Protein AF-A0A7Y2ALB2-F1 (afdb_monomer)

Foldseek 3Di:
DDPVVVVLVVLLVVLLVVLVCVLVVVLVVCCVPPHPVRSVVSNVVCPPPLVVVLSVLSSQLSSCVVVVNNVSSVVSVVVSVVSCVCPDPVNVLVVLVVPDDPPDPPPPDPDDQPDFDQPDADWDQDPVRATASHSNRHHRDRD

Solvent-accessible surface area (backbone atoms only — not comparable to full-atom values): 8213 Å² total; per-residue (Å²): 138,56,75,67,56,58,53,51,51,53,42,50,51,52,14,53,50,52,33,50,52,49,53,51,50,50,35,51,52,36,35,75,74,71,33,68,70,55,19,53,50,49,50,53,49,48,70,34,71,70,30,45,51,48,40,48,31,46,18,49,15,45,32,31,40,75,70,68,40,51,69,62,11,49,52,29,45,52,51,33,52,50,50,60,58,59,72,28,70,70,47,50,43,51,51,49,63,72,67,55,64,87,68,76,76,74,75,85,67,91,66,80,79,89,74,85,85,77,85,78,56,64,78,41,68,48,100,84,70,48,66,19,43,34,91,87,70,41,68,69,75,86,129

Structure (mmCIF, N/CA/C/O backbone):
data_AF-A0A7Y2ALB2-F1
#
_entry.id   AF-A0A7Y2ALB2-F1
#
loop_
_atom_site.group_PDB
_atom_site.id
_atom_site.type_symbol
_atom_site.label_atom_id
_atom_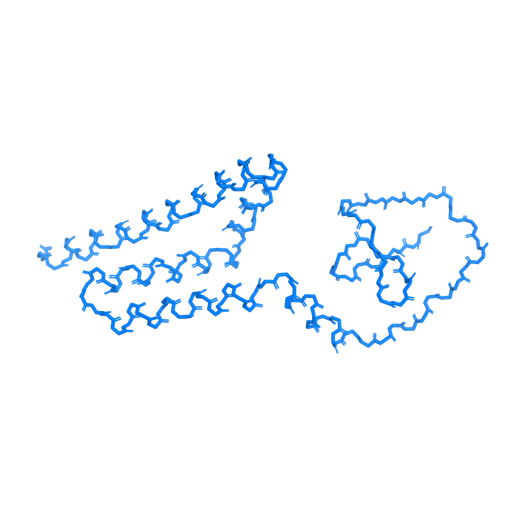site.label_alt_id
_atom_site.label_comp_id
_atom_site.label_asym_id
_atom_site.label_entity_id
_atom_site.label_seq_id
_atom_site.pdbx_PDB_ins_code
_atom_site.Cartn_x
_atom_site.Cartn_y
_atom_site.Cartn_z
_atom_site.occupancy
_atom_site.B_iso_or_equiv
_atom_site.auth_seq_id
_atom_site.auth_comp_id
_atom_site.auth_asym_id
_atom_site.auth_atom_id
_atom_site.pdbx_PDB_model_num
ATOM 1 N N . MET A 1 1 ? -33.259 3.471 14.768 1.00 58.12 1 MET A N 1
ATOM 2 C CA . MET A 1 1 ? -31.842 3.619 14.388 1.00 58.12 1 MET A CA 1
ATOM 3 C C . MET A 1 1 ? -31.102 4.002 15.654 1.00 58.12 1 MET A C 1
ATOM 5 O O . MET A 1 1 ? -31.340 5.084 16.176 1.00 58.12 1 MET A O 1
ATOM 9 N N . THR A 1 2 ? -30.392 3.053 16.254 1.00 72.44 2 THR A N 1
ATOM 10 C CA . THR A 1 2 ? -29.821 3.189 17.604 1.00 72.44 2 THR A CA 1
ATOM 11 C C . THR A 1 2 ? -28.503 3.962 17.554 1.00 72.44 2 THR A C 1
ATOM 13 O O . THR A 1 2 ? -27.769 3.863 16.572 1.00 72.44 2 THR A O 1
ATOM 16 N N . ASP A 1 3 ? -28.154 4.703 18.609 1.00 76.69 3 A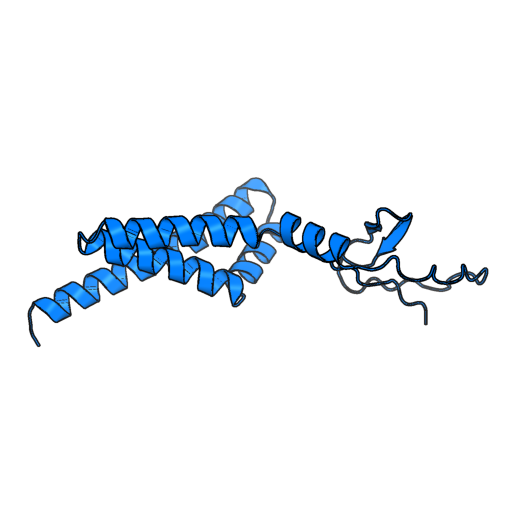SP A N 1
ATOM 17 C CA . ASP A 1 3 ? -26.913 5.505 18.675 1.00 76.69 3 ASP A CA 1
ATOM 18 C C . ASP A 1 3 ? -25.633 4.693 18.381 1.00 76.69 3 ASP A C 1
ATOM 20 O O . ASP A 1 3 ? -24.636 5.215 17.869 1.00 76.69 3 ASP A O 1
ATOM 24 N N . SER A 1 4 ? -25.682 3.379 18.621 1.00 77.06 4 SER A N 1
ATOM 25 C CA . SER A 1 4 ? -24.633 2.419 18.269 1.00 77.06 4 SER A CA 1
ATOM 26 C C . SER A 1 4 ? -24.364 2.325 16.761 1.00 77.06 4 SER A C 1
ATOM 28 O O . SER A 1 4 ? -23.205 2.227 16.351 1.00 77.06 4 SER A O 1
ATOM 30 N N . GLU A 1 5 ? -25.395 2.405 15.917 1.00 80.00 5 GLU A N 1
ATOM 31 C CA . GLU A 1 5 ? -25.266 2.309 14.458 1.00 80.00 5 GLU A CA 1
ATOM 32 C C . GLU A 1 5 ? -24.635 3.573 13.873 1.00 80.00 5 GLU A C 1
ATOM 34 O O . GLU A 1 5 ? -23.789 3.501 12.978 1.00 80.00 5 GLU A O 1
ATOM 39 N N . VAL A 1 6 ? -25.001 4.741 14.410 1.00 80.62 6 VAL A N 1
ATOM 40 C CA . VAL A 1 6 ? -24.453 6.036 13.983 1.00 80.62 6 VAL A CA 1
ATOM 41 C C . VAL A 1 6 ? -22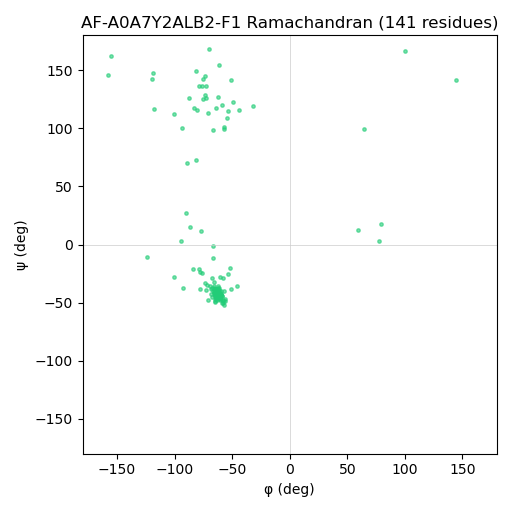.963 6.114 14.312 1.00 80.62 6 VAL A C 1
ATOM 43 O O . VAL A 1 6 ? -22.155 6.496 13.461 1.00 80.62 6 VAL A O 1
ATOM 46 N N . SER A 1 7 ? -22.579 5.683 15.515 1.00 80.38 7 SER A N 1
ATOM 47 C CA . SER A 1 7 ? -21.178 5.591 15.929 1.00 80.38 7 SER A CA 1
ATOM 48 C C . SER A 1 7 ? -20.396 4.592 15.065 1.00 80.38 7 SER A C 1
ATOM 50 O O . SER A 1 7 ? -19.316 4.906 14.562 1.00 80.38 7 SER A O 1
ATOM 52 N N . ALA A 1 8 ? -20.956 3.409 14.794 1.00 81.62 8 ALA A N 1
ATOM 53 C CA . ALA A 1 8 ? -20.316 2.400 13.949 1.00 81.62 8 ALA A CA 1
ATOM 54 C C . ALA A 1 8 ? -20.067 2.888 12.510 1.00 81.62 8 ALA A C 1
ATOM 56 O O . ALA A 1 8 ? -18.987 2.631 11.967 1.00 81.62 8 ALA A O 1
ATOM 57 N N . ARG A 1 9 ? -21.024 3.621 11.919 1.00 86.06 9 ARG A N 1
ATOM 58 C CA . ARG A 1 9 ? -20.895 4.228 10.582 1.00 86.06 9 ARG A CA 1
ATOM 59 C C . ARG A 1 9 ? -19.793 5.282 10.531 1.00 86.06 9 ARG A C 1
ATOM 61 O O . ARG A 1 9 ? -19.003 5.273 9.592 1.00 86.06 9 ARG A O 1
ATOM 68 N N . ARG A 1 10 ? -19.696 6.143 11.550 1.00 87.50 10 ARG A N 1
ATOM 69 C CA . ARG A 1 10 ? -18.630 7.158 11.640 1.00 87.50 10 ARG A CA 1
ATOM 70 C C . ARG A 1 10 ? -17.246 6.515 11.688 1.00 87.50 10 ARG A C 1
ATOM 72 O O . ARG A 1 10 ? -16.370 6.917 10.934 1.00 87.50 10 ARG A O 1
ATOM 79 N N . HIS A 1 11 ? -17.067 5.475 12.503 1.00 87.81 11 HIS A N 1
ATOM 80 C CA . HIS A 1 11 ? -15.794 4.753 12.573 1.00 87.81 11 HIS A CA 1
ATOM 81 C C . HIS A 1 11 ? -15.412 4.084 11.246 1.00 87.81 11 HIS A C 1
ATOM 83 O O . HIS A 1 11 ? -14.247 4.133 10.870 1.00 87.81 11 HIS A O 1
ATOM 89 N N . CYS A 1 12 ? -16.387 3.510 10.531 1.00 87.94 12 CYS A N 1
ATOM 90 C CA . CYS A 1 12 ? -16.171 2.931 9.201 1.00 87.94 12 CYS A CA 1
ATOM 91 C C . CYS A 1 12 ? -15.768 4.002 8.173 1.00 87.94 12 CYS A C 1
ATOM 93 O O . CYS A 1 12 ? -14.830 3.821 7.401 1.00 87.94 12 CYS A O 1
ATOM 95 N N . LEU A 1 13 ? -16.432 5.161 8.199 1.00 91.25 13 LEU A N 1
ATOM 96 C CA . LEU A 1 13 ? -16.086 6.273 7.319 1.00 91.25 13 LEU A CA 1
ATOM 97 C C . LEU A 1 13 ? -14.662 6.779 7.596 1.00 91.25 13 LEU A C 1
ATOM 99 O O . LEU A 1 13 ? -13.887 6.964 6.661 1.00 91.25 13 LEU A O 1
ATOM 103 N N . TYR A 1 14 ? -14.291 6.950 8.868 1.00 91.19 14 TYR A N 1
ATOM 104 C CA . TYR A 1 14 ? -12.945 7.390 9.237 1.00 91.19 14 TYR A CA 1
ATOM 105 C C . TYR A 1 14 ? -11.861 6.393 8.830 1.00 91.19 14 TYR A C 1
ATOM 107 O O . TYR A 1 14 ? -10.805 6.819 8.367 1.00 91.19 14 TYR A O 1
ATOM 115 N N . SER A 1 15 ? -12.106 5.085 8.946 1.00 89.88 15 SER A N 1
ATOM 116 C CA . SER A 1 15 ? -11.132 4.087 8.499 1.00 89.88 15 SER A CA 1
ATOM 117 C C . SER A 1 15 ? -10.949 4.075 6.982 1.00 89.88 15 SER A C 1
ATOM 119 O O . SER A 1 15 ? -9.824 3.914 6.508 1.00 89.88 15 SER A O 1
ATOM 121 N N . VAL A 1 16 ? -12.022 4.268 6.207 1.00 92.50 16 VAL A N 1
ATOM 122 C CA . VAL A 1 16 ? -11.939 4.348 4.737 1.00 92.50 16 VAL A CA 1
ATOM 123 C C . VAL A 1 16 ? -11.214 5.623 4.299 1.00 92.50 16 VAL A C 1
ATOM 125 O O . VAL A 1 16 ? -10.336 5.576 3.435 1.00 92.50 16 VAL A O 1
ATOM 128 N N . LEU A 1 17 ? -11.515 6.757 4.937 1.00 94.06 17 LEU A N 1
ATOM 129 C CA . LEU A 1 17 ? -10.802 8.010 4.685 1.00 94.06 17 LEU A CA 1
ATOM 130 C C . LEU A 1 17 ? -9.314 7.890 5.028 1.00 94.06 17 LEU A C 1
ATOM 132 O O . LEU A 1 17 ? -8.479 8.331 4.244 1.00 94.06 17 LEU A O 1
ATOM 136 N N . ALA A 1 18 ? -8.970 7.242 6.144 1.00 92.56 18 ALA A N 1
ATOM 137 C CA . ALA A 1 18 ? -7.579 7.008 6.523 1.00 92.56 18 ALA A CA 1
ATOM 138 C C . ALA A 1 18 ? -6.821 6.183 5.467 1.00 92.56 18 ALA A C 1
ATOM 140 O O . ALA A 1 18 ? -5.701 6.543 5.112 1.00 92.56 18 ALA A O 1
ATOM 141 N N . SER A 1 19 ? -7.432 5.126 4.914 1.00 91.94 19 SER A N 1
ATOM 142 C CA . SER A 1 19 ? -6.824 4.367 3.809 1.00 91.94 19 SER A CA 1
ATOM 143 C C . SER A 1 19 ? -6.689 5.190 2.523 1.00 91.94 19 SER A C 1
ATOM 145 O O . SER A 1 19 ? -5.676 5.079 1.839 1.00 91.94 19 SER A O 1
ATOM 147 N N . GLY A 1 20 ? -7.664 6.050 2.207 1.00 91.12 20 GLY A N 1
ATOM 148 C CA . GLY A 1 20 ? -7.582 6.944 1.048 1.00 91.12 20 GLY A CA 1
ATOM 149 C C . GLY A 1 20 ? -6.449 7.964 1.181 1.00 91.12 20 GLY A C 1
ATOM 150 O O . GLY A 1 20 ? -5.672 8.153 0.248 1.00 91.12 20 GLY A O 1
ATOM 151 N N . ILE A 1 21 ? -6.302 8.565 2.366 1.00 94.75 21 ILE A N 1
ATOM 152 C CA . ILE A 1 21 ? -5.198 9.483 2.680 1.00 94.75 21 ILE A CA 1
ATOM 153 C C . ILE A 1 21 ? -3.856 8.761 2.563 1.00 94.75 21 ILE A C 1
ATOM 155 O O . ILE A 1 21 ? -2.933 9.302 1.960 1.00 94.75 21 ILE A O 1
ATOM 159 N N . LEU A 1 22 ? -3.755 7.534 3.084 1.00 93.06 22 LEU A N 1
ATOM 160 C CA . LEU A 1 22 ? -2.546 6.725 2.961 1.00 93.06 22 LEU A CA 1
ATOM 161 C C . LEU A 1 22 ? -2.180 6.495 1.486 1.00 93.06 22 LEU A C 1
ATOM 163 O O . LEU A 1 22 ? -1.051 6.778 1.094 1.00 93.06 22 LEU A O 1
ATOM 167 N N . ALA A 1 23 ? -3.131 6.060 0.657 1.00 91.25 23 ALA A N 1
ATOM 168 C CA . ALA A 1 23 ? -2.899 5.830 -0.769 1.00 91.25 23 ALA A CA 1
ATOM 169 C C . ALA A 1 23 ? -2.412 7.100 -1.491 1.00 91.25 23 ALA A C 1
ATOM 171 O O . ALA A 1 23 ? -1.394 7.071 -2.180 1.00 91.25 23 ALA A O 1
ATOM 172 N N . VAL A 1 24 ? -3.088 8.234 -1.277 1.00 93.31 24 VAL A N 1
ATOM 173 C CA . VAL A 1 24 ? -2.696 9.525 -1.867 1.00 93.31 24 VAL A CA 1
ATOM 174 C C . VAL A 1 24 ? -1.318 9.966 -1.372 1.00 93.31 24 VAL A C 1
ATOM 176 O O . VAL A 1 24 ? -0.505 10.429 -2.168 1.00 93.31 24 VAL A O 1
ATOM 179 N N . SER A 1 25 ? -1.021 9.784 -0.082 1.00 93.19 25 SER A N 1
ATOM 180 C CA . SER A 1 25 ? 0.278 10.151 0.488 1.00 93.19 25 SER A CA 1
ATOM 181 C C . SER A 1 25 ? 1.432 9.362 -0.133 1.00 93.19 25 SER A C 1
ATOM 183 O O . SER A 1 25 ? 2.474 9.950 -0.407 1.00 93.19 25 SER A O 1
ATOM 185 N N . ILE A 1 26 ? 1.225 8.074 -0.432 1.00 90.75 26 ILE A N 1
ATOM 186 C CA . ILE A 1 26 ? 2.216 7.235 -1.117 1.00 90.75 26 ILE A CA 1
ATOM 187 C C . ILE A 1 26 ? 2.453 7.765 -2.530 1.00 90.75 26 ILE A C 1
ATOM 189 O O . ILE A 1 26 ? 3.596 8.004 -2.898 1.00 90.75 26 ILE A O 1
ATOM 193 N N . VAL A 1 27 ? 1.389 8.027 -3.294 1.00 90.88 27 VAL A N 1
ATOM 194 C CA . VAL A 1 27 ? 1.504 8.539 -4.670 1.00 90.88 27 VAL A CA 1
ATOM 195 C C . VAL A 1 27 ? 2.229 9.885 -4.712 1.00 90.88 27 VAL A C 1
ATOM 197 O O . VAL A 1 27 ? 3.114 10.078 -5.543 1.00 90.88 27 VAL A O 1
ATOM 200 N N . ILE A 1 28 ? 1.889 10.804 -3.804 1.00 91.81 28 ILE A N 1
ATOM 201 C CA . ILE A 1 28 ? 2.553 12.110 -3.705 1.00 91.81 28 ILE A CA 1
ATOM 202 C C . ILE A 1 28 ? 4.024 11.935 -3.317 1.00 91.81 28 ILE A C 1
ATOM 204 O O . ILE A 1 28 ? 4.886 12.561 -3.928 1.00 91.81 28 ILE A O 1
ATOM 208 N N . ALA A 1 29 ? 4.332 11.079 -2.339 1.00 91.00 29 ALA A N 1
ATOM 209 C CA . ALA A 1 29 ? 5.712 10.816 -1.938 1.00 91.00 29 ALA A CA 1
ATOM 210 C C . ALA A 1 29 ? 6.538 10.244 -3.102 1.00 91.00 29 ALA A C 1
ATOM 212 O O . ALA A 1 29 ? 7.633 10.734 -3.369 1.00 91.00 29 ALA A O 1
ATOM 213 N N . THR A 1 30 ? 5.989 9.279 -3.847 1.00 89.12 30 THR A N 1
ATOM 214 C CA . THR A 1 30 ? 6.640 8.715 -5.038 1.00 89.12 30 THR A CA 1
ATOM 215 C C . THR A 1 30 ? 6.844 9.770 -6.123 1.00 89.12 30 THR A C 1
ATOM 217 O O . THR A 1 30 ? 7.911 9.823 -6.728 1.00 89.12 30 THR A O 1
ATOM 220 N N . PHE A 1 31 ? 5.859 10.646 -6.339 1.00 88.75 31 PHE A N 1
ATOM 221 C CA . PHE A 1 31 ? 5.971 11.737 -7.307 1.00 88.75 31 PHE A CA 1
ATOM 222 C C . PHE A 1 31 ? 7.101 12.714 -6.959 1.00 88.75 31 PHE A C 1
ATOM 224 O O . PHE A 1 31 ? 7.808 13.166 -7.854 1.00 88.75 31 PHE A O 1
ATOM 231 N N . ILE A 1 32 ? 7.288 13.021 -5.672 1.00 91.50 32 ILE A N 1
ATOM 232 C CA . ILE A 1 32 ? 8.337 13.942 -5.212 1.00 91.50 32 ILE A CA 1
ATOM 233 C C . ILE A 1 32 ? 9.732 13.299 -5.297 1.00 91.50 32 ILE A C 1
ATOM 235 O O . ILE A 1 32 ? 10.707 14.017 -5.508 1.00 91.50 32 ILE A O 1
ATOM 239 N N . TRP A 1 33 ? 9.852 11.982 -5.097 1.00 91.12 33 TRP A N 1
ATOM 240 C CA . TRP A 1 33 ? 11.156 11.310 -4.989 1.00 91.12 33 TRP A CA 1
ATOM 241 C C . TRP A 1 33 ? 11.706 10.739 -6.296 1.00 91.12 33 TRP A C 1
ATOM 243 O O . TRP A 1 33 ? 12.919 10.782 -6.482 1.00 91.12 33 TRP A O 1
ATOM 253 N N . GLU A 1 34 ? 10.864 10.181 -7.170 1.00 82.25 34 GLU A N 1
ATOM 254 C CA . GLU A 1 34 ? 11.341 9.388 -8.316 1.00 82.25 34 GLU A CA 1
ATOM 255 C C . GLU A 1 34 ? 10.869 9.866 -9.696 1.00 82.25 34 GLU A C 1
ATOM 257 O O . GLU A 1 34 ? 11.410 9.375 -10.676 1.00 82.25 34 GLU A O 1
ATOM 262 N N . ASP A 1 35 ? 9.910 10.800 -9.786 1.00 80.50 35 ASP A N 1
ATOM 263 C CA . ASP A 1 35 ? 9.233 11.310 -11.002 1.00 80.50 35 ASP A CA 1
ATOM 264 C C . ASP A 1 35 ? 7.835 10.719 -11.306 1.00 80.50 35 ASP A C 1
ATOM 266 O O . ASP A 1 35 ? 7.376 9.704 -10.770 1.00 80.50 35 ASP A O 1
ATOM 270 N N . ALA A 1 36 ? 7.131 11.382 -12.234 1.00 80.00 36 ALA A N 1
ATOM 271 C CA . ALA A 1 36 ? 5.756 11.083 -12.652 1.00 80.00 36 ALA A CA 1
ATOM 272 C C . ALA A 1 36 ? 5.547 9.652 -13.185 1.00 80.00 36 ALA A C 1
ATOM 274 O O . ALA A 1 36 ? 4.454 9.087 -13.057 1.00 80.00 36 ALA A O 1
ATOM 275 N N . PHE A 1 37 ? 6.586 9.052 -13.771 1.00 75.62 37 PHE A N 1
ATOM 276 C CA . PHE A 1 37 ? 6.532 7.681 -14.276 1.00 75.62 37 PHE A CA 1
ATOM 277 C C . PHE A 1 37 ? 6.321 6.669 -13.140 1.00 75.62 37 PHE A C 1
ATOM 279 O O . PHE A 1 37 ? 5.430 5.819 -13.216 1.00 75.62 37 PHE A O 1
ATOM 286 N N . TRP A 1 38 ? 7.078 6.800 -12.050 1.00 74.75 38 TRP A N 1
ATOM 287 C CA . TRP A 1 38 ? 6.971 5.918 -10.888 1.00 74.75 38 TRP A CA 1
ATOM 288 C C . TRP A 1 38 ? 5.690 6.161 -10.095 1.00 74.75 38 TRP A C 1
ATOM 290 O O . TRP A 1 38 ? 5.055 5.204 -9.649 1.00 74.75 38 TRP A O 1
ATOM 300 N N . ALA A 1 39 ? 5.230 7.412 -10.015 1.00 77.88 39 ALA A N 1
ATOM 301 C CA . ALA A 1 39 ? 3.930 7.732 -9.426 1.00 77.88 39 ALA A CA 1
ATOM 302 C C . ALA A 1 39 ? 2.772 7.037 -10.171 1.00 77.88 39 ALA A C 1
ATOM 304 O O . ALA A 1 39 ? 1.865 6.488 -9.545 1.00 77.88 39 ALA A O 1
ATOM 305 N N . SER A 1 40 ? 2.832 6.984 -11.505 1.00 78.19 40 SER A N 1
ATOM 306 C CA . SER A 1 40 ? 1.829 6.294 -12.332 1.00 78.19 40 SER A CA 1
ATOM 307 C C . SER A 1 40 ? 1.825 4.779 -12.094 1.00 78.19 40 SER A C 1
ATOM 309 O O . SER A 1 40 ? 0.760 4.156 -12.007 1.00 78.19 40 SER A O 1
ATOM 311 N N . LYS A 1 41 ? 3.010 4.180 -11.908 1.00 78.62 41 LYS A N 1
ATOM 312 C CA . LYS A 1 41 ? 3.134 2.774 -11.495 1.00 78.62 41 LYS A CA 1
ATOM 313 C C . LYS A 1 41 ? 2.545 2.535 -10.106 1.00 78.62 41 LYS A C 1
ATOM 315 O O . LYS A 1 41 ? 1.773 1.595 -9.940 1.00 78.62 41 LYS A O 1
ATOM 320 N N . ALA A 1 42 ? 2.835 3.406 -9.140 1.00 82.81 42 ALA A N 1
ATOM 321 C CA . ALA A 1 42 ? 2.297 3.302 -7.784 1.00 82.81 42 ALA A CA 1
ATOM 322 C C . ALA A 1 42 ? 0.760 3.359 -7.769 1.00 82.81 42 ALA A C 1
ATOM 324 O O . ALA A 1 42 ? 0.125 2.538 -7.110 1.00 82.81 42 ALA A O 1
ATOM 325 N N . ILE A 1 43 ? 0.152 4.261 -8.551 1.00 85.75 43 ILE A N 1
ATOM 326 C CA . ILE A 1 43 ? -1.311 4.318 -8.724 1.00 85.75 43 ILE A CA 1
ATOM 327 C C . ILE A 1 43 ? -1.838 2.987 -9.265 1.00 85.75 43 ILE A C 1
ATOM 329 O O . ILE A 1 43 ? -2.791 2.431 -8.722 1.00 85.75 43 ILE A O 1
ATOM 333 N N . THR A 1 44 ? -1.202 2.458 -10.312 1.00 85.06 44 THR A N 1
ATOM 334 C CA . THR A 1 44 ? -1.628 1.208 -10.956 1.00 85.06 44 THR A CA 1
ATOM 335 C C . THR A 1 44 ? -1.589 0.037 -9.971 1.00 85.06 44 THR A C 1
ATOM 337 O O . THR A 1 44 ? -2.569 -0.696 -9.845 1.00 85.06 44 THR A O 1
ATOM 340 N N . VAL A 1 45 ? -0.504 -0.093 -9.204 1.00 83.88 45 VAL A N 1
ATOM 341 C CA . VAL A 1 45 ? -0.344 -1.141 -8.183 1.00 83.88 45 VAL A CA 1
ATOM 342 C C . VAL A 1 45 ? -1.360 -0.991 -7.044 1.00 83.88 45 VAL A C 1
ATOM 344 O O . VAL A 1 45 ? -1.905 -1.989 -6.576 1.00 83.88 45 VAL A O 1
ATOM 347 N N . LEU A 1 46 ? -1.667 0.238 -6.614 1.00 85.12 46 LEU A N 1
ATOM 348 C CA . LEU A 1 46 ? -2.656 0.486 -5.556 1.00 85.12 46 LEU A CA 1
ATOM 349 C C . LEU A 1 46 ? -4.090 0.130 -5.979 1.00 85.12 46 LEU A C 1
ATOM 351 O O . LEU A 1 46 ? -4.899 -0.236 -5.126 1.00 85.12 46 LEU A O 1
ATOM 355 N N . VAL A 1 47 ? -4.399 0.219 -7.275 1.00 87.56 47 VAL A N 1
ATOM 356 C CA . VAL A 1 47 ? -5.715 -0.137 -7.837 1.00 87.56 47 VAL A CA 1
ATOM 357 C C . VAL A 1 47 ? -5.830 -1.638 -8.128 1.00 87.56 47 VAL A C 1
ATOM 359 O O . VAL A 1 47 ? -6.941 -2.168 -8.185 1.00 87.56 47 VAL A O 1
ATOM 362 N N . MET A 1 48 ? -4.710 -2.355 -8.269 1.00 87.44 48 MET A N 1
ATOM 363 C CA . MET A 1 48 ? -4.730 -3.811 -8.414 1.00 87.44 48 MET A CA 1
ATOM 364 C C . MET A 1 48 ? -5.353 -4.497 -7.183 1.00 87.44 48 MET A C 1
ATOM 366 O O . MET A 1 48 ? -5.271 -3.967 -6.070 1.00 87.44 48 MET A O 1
ATOM 370 N N . PRO A 1 49 ? -5.924 -5.711 -7.337 1.00 83.88 49 PRO A N 1
ATOM 371 C CA . PRO A 1 49 ? -6.553 -6.442 -6.235 1.00 83.88 49 PRO A CA 1
ATOM 372 C C . PRO A 1 49 ? -5.662 -6.557 -4.992 1.00 83.88 49 PRO A C 1
ATOM 374 O O . PRO A 1 49 ? -6.137 -6.399 -3.870 1.00 83.88 49 PRO A O 1
ATOM 377 N N . THR A 1 50 ? -4.357 -6.752 -5.186 1.00 86.06 50 THR A N 1
ATOM 378 C CA . THR A 1 50 ? -3.361 -6.820 -4.109 1.00 86.06 50 THR A CA 1
ATOM 379 C C . THR A 1 50 ? -3.253 -5.505 -3.329 1.00 86.06 50 THR A C 1
ATOM 381 O O . THR A 1 50 ? -3.255 -5.520 -2.097 1.00 86.06 50 THR A O 1
ATOM 384 N N . GLY A 1 51 ? -3.222 -4.361 -4.023 1.00 85.31 51 GLY A N 1
ATOM 385 C CA . GLY A 1 51 ? -3.216 -3.033 -3.405 1.00 85.31 51 GLY A CA 1
ATOM 386 C C . GLY A 1 51 ? -4.509 -2.739 -2.641 1.00 85.31 51 GLY A C 1
ATOM 387 O O . GLY A 1 51 ? -4.466 -2.237 -1.516 1.00 85.31 51 GLY A O 1
ATOM 388 N N . LEU A 1 52 ? -5.656 -3.150 -3.189 1.00 89.81 52 LEU A N 1
ATOM 389 C CA . LEU A 1 52 ? -6.956 -3.023 -2.524 1.00 89.81 52 LEU A CA 1
ATOM 390 C C . LEU A 1 52 ? -7.036 -3.857 -1.240 1.00 89.81 52 LEU A C 1
ATOM 392 O O . LEU A 1 52 ? -7.512 -3.357 -0.219 1.00 89.81 52 LEU A O 1
ATOM 396 N N . VAL A 1 53 ? -6.537 -5.098 -1.256 1.00 91.69 53 VAL A N 1
ATOM 397 C CA . VAL A 1 53 ? -6.459 -5.950 -0.056 1.00 91.69 53 VAL A CA 1
ATOM 398 C C . VA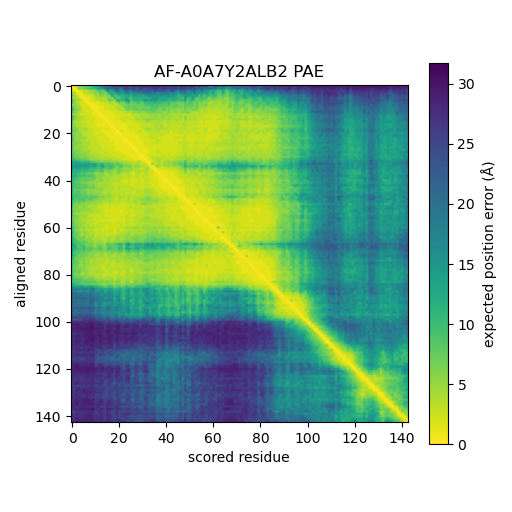L A 1 53 ? -5.560 -5.311 1.002 1.00 91.69 53 VAL A C 1
ATOM 400 O O . VAL A 1 53 ? -5.921 -5.276 2.180 1.00 91.69 53 VAL A O 1
ATOM 403 N N . TRP A 1 54 ? -4.424 -4.745 0.596 1.00 92.62 54 TRP A N 1
ATOM 404 C CA . TRP A 1 54 ? -3.512 -4.063 1.511 1.00 92.62 54 TRP A CA 1
ATOM 405 C C . TRP A 1 54 ? -4.154 -2.821 2.155 1.00 92.62 54 TRP A C 1
ATOM 407 O O . TRP A 1 54 ? -4.114 -2.664 3.377 1.00 92.62 54 TRP A O 1
ATOM 417 N N . LEU A 1 55 ? -4.841 -1.979 1.378 1.00 90.62 55 LEU A N 1
ATOM 418 C CA . LEU A 1 55 ? -5.583 -0.825 1.907 1.00 90.62 55 LEU A CA 1
ATOM 419 C C . LEU A 1 55 ? -6.767 -1.242 2.791 1.00 90.62 55 LEU A C 1
ATOM 421 O O . LEU A 1 55 ? -7.049 -0.587 3.798 1.00 90.62 55 LEU A O 1
ATOM 425 N N . PHE A 1 56 ? -7.437 -2.346 2.461 1.00 92.31 56 PHE A N 1
ATOM 426 C CA . PHE A 1 56 ? -8.523 -2.899 3.265 1.00 92.31 56 PHE A CA 1
ATOM 427 C C . PHE A 1 56 ? -8.036 -3.387 4.636 1.00 92.31 56 PHE A C 1
ATOM 429 O O . PHE A 1 56 ? -8.665 -3.081 5.652 1.00 92.31 56 PHE A O 1
ATOM 436 N N . LEU A 1 57 ? -6.898 -4.088 4.689 1.00 91.31 57 LEU A N 1
ATOM 437 C CA . LEU A 1 57 ? -6.271 -4.521 5.944 1.00 91.31 57 LEU A CA 1
ATOM 438 C C . LEU A 1 57 ? -5.914 -3.322 6.833 1.00 91.31 57 LEU A C 1
ATOM 440 O O . LEU A 1 57 ? -6.220 -3.330 8.029 1.00 91.31 57 LEU A O 1
ATOM 444 N N . PHE A 1 58 ? -5.349 -2.265 6.241 1.00 92.94 58 PHE A N 1
ATOM 445 C CA . PHE A 1 58 ? -5.081 -1.011 6.947 1.00 92.94 58 PHE A CA 1
ATOM 446 C C . PHE A 1 58 ? -6.369 -0.376 7.488 1.00 92.94 58 PHE A C 1
ATOM 448 O O . PHE A 1 58 ? -6.445 -0.014 8.665 1.00 92.94 58 PHE A O 1
ATOM 455 N N . SER A 1 59 ? -7.411 -0.296 6.654 1.00 92.31 59 SER A N 1
ATOM 456 C CA . SER A 1 59 ? -8.717 0.242 7.043 1.00 92.31 59 SER A CA 1
ATOM 457 C C . SER A 1 59 ? -9.319 -0.542 8.217 1.00 92.31 59 SER A C 1
ATOM 459 O O . SER A 1 59 ? -9.752 0.048 9.209 1.00 92.31 59 SER A O 1
ATOM 461 N N . CYS A 1 60 ? -9.257 -1.876 8.186 1.00 90.38 60 CYS A N 1
ATOM 462 C CA . CYS A 1 60 ? -9.697 -2.721 9.297 1.00 90.38 60 CYS A CA 1
ATOM 463 C C . CYS A 1 60 ? -8.907 -2.437 10.584 1.00 90.38 60 CYS A C 1
ATOM 465 O O . CYS A 1 60 ? -9.514 -2.242 11.641 1.00 90.38 60 CYS A O 1
ATOM 467 N N . GLY A 1 61 ? -7.575 -2.342 10.506 1.00 89.88 61 GLY A N 1
ATOM 468 C CA . GLY A 1 61 ? -6.717 -2.032 11.657 1.00 89.88 61 GLY A CA 1
ATOM 469 C C . GLY A 1 61 ? -7.057 -0.692 12.314 1.00 89.88 61 GLY A C 1
ATOM 470 O O . GLY A 1 61 ? -7.211 -0.616 13.541 1.00 89.88 61 GLY A O 1
ATOM 471 N N . VAL A 1 62 ? -7.278 0.349 11.504 1.00 90.44 62 VAL A N 1
ATOM 472 C CA . VAL A 1 62 ? -7.733 1.667 11.977 1.00 90.44 62 VAL A CA 1
ATOM 473 C C . VAL A 1 62 ? -9.131 1.575 12.596 1.00 90.44 62 VAL A C 1
ATOM 475 O O . VAL A 1 62 ? -9.344 2.057 13.710 1.00 90.44 62 VAL A O 1
ATOM 478 N N . GLY A 1 63 ? -10.078 0.910 11.931 1.00 88.62 63 GLY A N 1
ATOM 479 C CA . GLY A 1 63 ? -11.457 0.770 12.403 1.00 88.62 63 GLY A CA 1
ATOM 480 C C . GLY A 1 63 ? -11.572 0.055 13.755 1.00 88.62 63 GLY A C 1
ATOM 481 O O . GLY A 1 63 ? -12.281 0.528 14.650 1.00 88.62 63 GLY A O 1
ATOM 482 N N . PHE A 1 64 ? -10.842 -1.048 13.952 1.00 88.94 64 PHE A N 1
ATOM 483 C CA . PHE A 1 64 ? -10.809 -1.765 15.234 1.00 88.94 64 PHE A CA 1
ATOM 484 C C . PHE A 1 64 ? -10.094 -0.974 16.335 1.00 88.94 64 PHE A C 1
ATOM 486 O O . PHE A 1 64 ? -10.545 -0.982 17.486 1.00 88.94 64 PHE A O 1
ATOM 493 N N . SER A 1 65 ? -9.046 -0.225 15.983 1.00 87.38 65 SER 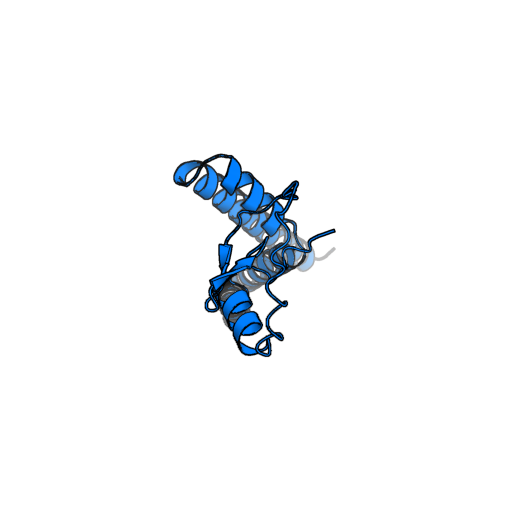A N 1
ATOM 494 C CA . SER A 1 65 ? -8.339 0.656 16.921 1.00 87.38 65 SER A CA 1
ATOM 495 C C . SER A 1 65 ? -9.228 1.801 17.418 1.00 87.38 65 SER A C 1
ATOM 497 O O . SER A 1 65 ? -9.254 2.081 18.620 1.00 87.38 65 SER A O 1
ATOM 499 N N . LEU A 1 66 ? -10.023 2.409 16.529 1.00 86.19 66 LEU A N 1
ATOM 500 C CA . LEU A 1 66 ? -10.984 3.463 16.878 1.00 86.19 66 LEU A CA 1
ATOM 501 C C . LEU A 1 66 ? -12.116 2.952 17.783 1.00 86.19 66 LEU A C 1
ATOM 503 O O . LEU A 1 66 ? -12.563 3.665 18.678 1.00 86.19 66 LEU A O 1
ATOM 507 N N . ARG A 1 67 ? -12.518 1.684 17.637 1.00 85.19 67 ARG A N 1
ATOM 508 C CA . ARG A 1 67 ? -13.490 1.018 18.526 1.00 85.19 67 ARG A CA 1
ATOM 509 C C . ARG A 1 67 ? -12.902 0.583 19.879 1.00 85.19 67 ARG A C 1
ATOM 511 O O . ARG A 1 67 ? -13.542 -0.179 20.598 1.00 85.19 67 ARG A O 1
ATOM 518 N N . ARG A 1 68 ? -11.690 1.037 20.230 1.00 83.06 68 ARG A N 1
ATOM 519 C CA . ARG A 1 68 ? -10.918 0.642 21.428 1.00 83.06 68 ARG A CA 1
ATOM 520 C C . ARG A 1 68 ? -10.596 -0.857 21.521 1.00 83.06 68 ARG A C 1
ATOM 522 O O . ARG A 1 68 ? -10.079 -1.301 22.544 1.00 83.06 68 ARG A O 1
ATOM 529 N N . ASN A 1 69 ? -10.795 -1.627 20.451 1.00 84.31 69 ASN A N 1
ATOM 530 C CA . ASN A 1 69 ? -10.405 -3.033 20.389 1.00 84.31 69 ASN A CA 1
ATOM 531 C C . ASN A 1 69 ? -8.961 -3.157 19.874 1.00 84.31 69 ASN A C 1
ATOM 533 O O . ASN A 1 69 ? -8.694 -3.580 18.748 1.00 84.31 69 ASN A O 1
ATOM 537 N N . ARG A 1 70 ? -8.021 -2.729 20.723 1.00 84.94 70 ARG A N 1
ATOM 538 C CA . ARG A 1 70 ? -6.581 -2.685 20.430 1.00 84.94 70 ARG A CA 1
ATOM 539 C C . ARG A 1 70 ? -5.948 -4.023 20.024 1.00 84.94 70 ARG A C 1
ATOM 541 O O . ARG A 1 70 ? -5.120 -3.969 19.119 1.00 84.94 70 ARG A O 1
ATOM 548 N N . PRO A 1 71 ? -6.281 -5.191 20.613 1.00 89.69 71 PRO A N 1
ATOM 549 C CA . PRO A 1 71 ? -5.648 -6.441 20.193 1.00 89.69 71 PRO A CA 1
ATOM 550 C C . PRO A 1 71 ? -6.025 -6.820 18.756 1.00 89.69 71 PRO A C 1
ATOM 552 O O . PRO A 1 71 ? -5.147 -7.190 17.982 1.00 89.69 71 PRO A O 1
ATOM 555 N N . LEU A 1 72 ? -7.293 -6.643 18.358 1.00 88.62 72 LEU A N 1
ATOM 556 C CA . LEU A 1 72 ? -7.697 -6.851 16.962 1.00 88.62 72 LEU A CA 1
ATOM 557 C C . LEU A 1 72 ? -7.053 -5.820 16.029 1.00 88.62 72 LEU A C 1
ATOM 559 O O . LEU A 1 72 ? -6.579 -6.189 14.961 1.00 88.62 72 LEU A O 1
ATOM 563 N N . GLY A 1 73 ? -6.996 -4.547 16.434 1.00 88.12 73 GLY A N 1
ATOM 564 C CA . GLY A 1 73 ? -6.311 -3.509 15.656 1.00 88.12 73 GLY A CA 1
ATOM 565 C C . GLY A 1 73 ? -4.848 -3.867 15.377 1.00 88.12 73 GLY A C 1
ATOM 566 O O . GLY A 1 73 ? -4.412 -3.822 14.228 1.00 88.12 73 GLY A O 1
ATOM 567 N N . TRP A 1 74 ? -4.119 -4.306 16.407 1.00 91.56 74 TRP A N 1
ATOM 568 C CA . TRP A 1 74 ? -2.736 -4.765 16.278 1.00 91.56 74 TRP A CA 1
ATOM 569 C C . TRP A 1 74 ? -2.593 -5.982 15.369 1.00 91.56 74 TRP A C 1
ATOM 571 O O . TRP A 1 74 ? -1.692 -5.991 14.537 1.00 91.56 74 TRP A O 1
ATOM 581 N N . LEU A 1 75 ? -3.485 -6.971 15.476 1.00 93.94 75 LEU A N 1
ATOM 582 C CA . LEU A 1 75 ? -3.476 -8.133 14.587 1.00 93.94 75 LEU A CA 1
ATOM 583 C C . LEU A 1 75 ? -3.561 -7.704 13.115 1.00 93.94 75 LEU A C 1
ATOM 585 O O . LEU A 1 75 ? -2.742 -8.135 12.307 1.00 93.94 75 LEU A O 1
ATOM 589 N N . PHE A 1 76 ? -4.497 -6.816 12.773 1.00 92.31 76 PHE A N 1
ATOM 590 C CA . PHE A 1 76 ? -4.637 -6.317 11.403 1.00 92.31 76 PHE A CA 1
ATOM 591 C C . PHE A 1 76 ? -3.419 -5.514 10.939 1.00 92.31 76 PHE A C 1
ATOM 593 O O . PHE A 1 76 ? -3.006 -5.680 9.796 1.00 92.31 76 PHE A O 1
ATOM 600 N N . PHE A 1 77 ? -2.802 -4.701 11.804 1.00 91.81 77 PHE A N 1
ATOM 601 C CA . PHE A 1 77 ? -1.566 -3.993 11.450 1.00 91.81 77 PHE A CA 1
ATOM 602 C C . PHE A 1 77 ? -0.384 -4.938 11.233 1.00 91.81 77 PHE A C 1
ATOM 604 O O . PHE A 1 77 ? 0.379 -4.746 10.290 1.00 91.81 77 PHE A O 1
ATOM 611 N N . VAL A 1 78 ? -0.241 -5.977 12.058 1.00 93.94 78 VAL A N 1
ATOM 612 C CA . VAL A 1 78 ? 0.803 -6.995 11.872 1.00 93.94 78 VAL A CA 1
ATOM 613 C C . VAL A 1 78 ? 0.591 -7.727 10.551 1.00 93.94 78 VAL A C 1
ATOM 615 O O . VAL A 1 78 ? 1.526 -7.834 9.762 1.00 93.94 78 VAL A O 1
ATOM 618 N N . VAL A 1 79 ? -0.637 -8.168 10.267 1.00 92.94 79 VAL A N 1
ATOM 619 C CA . VAL A 1 79 ? -0.972 -8.820 8.992 1.00 92.94 79 VAL A CA 1
ATOM 620 C C . VAL A 1 79 ? -0.738 -7.875 7.814 1.00 92.94 79 VAL A C 1
ATOM 622 O O . VAL A 1 79 ? -0.201 -8.301 6.801 1.00 92.94 79 VAL A O 1
ATOM 625 N N . TRP A 1 80 ? -1.075 -6.593 7.945 1.00 93.00 80 TRP A N 1
ATOM 626 C CA . TRP A 1 80 ? -0.834 -5.574 6.922 1.00 93.00 80 TRP A CA 1
ATOM 627 C C . TRP A 1 80 ? 0.660 -5.383 6.613 1.00 93.00 80 TRP A C 1
ATOM 629 O O . TRP A 1 80 ? 1.043 -5.350 5.441 1.00 93.00 80 TRP A O 1
ATOM 639 N N . ILE A 1 81 ? 1.511 -5.327 7.645 1.00 91.06 81 ILE A N 1
ATOM 640 C CA . ILE A 1 81 ? 2.973 -5.250 7.487 1.00 91.06 81 ILE A CA 1
ATOM 641 C C . ILE A 1 81 ? 3.506 -6.522 6.831 1.00 91.06 81 ILE A C 1
ATOM 643 O O . ILE A 1 81 ? 4.263 -6.436 5.867 1.00 91.06 81 ILE A O 1
ATOM 647 N N . LEU A 1 82 ? 3.105 -7.695 7.327 1.00 89.88 82 LEU A N 1
ATOM 648 C CA . LEU A 1 82 ? 3.551 -8.976 6.780 1.00 89.88 82 LEU A CA 1
ATOM 649 C C . LEU A 1 82 ? 3.117 -9.136 5.324 1.00 89.88 82 LEU A C 1
ATOM 651 O O . LEU A 1 82 ? 3.933 -9.511 4.494 1.00 89.88 82 LEU A O 1
ATOM 655 N N . PHE A 1 83 ? 1.876 -8.782 4.991 1.00 88.69 83 PHE A N 1
ATOM 656 C CA . PHE A 1 83 ? 1.377 -8.826 3.620 1.00 88.69 83 PHE A CA 1
ATOM 657 C C . PHE A 1 83 ? 2.190 -7.904 2.706 1.00 88.69 83 PHE A C 1
ATOM 659 O O . PHE A 1 83 ? 2.655 -8.342 1.658 1.00 88.69 83 PHE A O 1
ATOM 666 N N . GLY A 1 84 ? 2.438 -6.657 3.121 1.00 84.19 84 GLY A N 1
ATOM 667 C CA . GLY A 1 84 ? 3.277 -5.730 2.355 1.00 84.19 84 GLY A CA 1
ATOM 668 C C . GLY A 1 84 ? 4.726 -6.208 2.202 1.00 84.19 84 GLY A C 1
ATOM 669 O O . GLY A 1 84 ? 5.333 -6.012 1.153 1.00 84.19 84 GLY A O 1
ATOM 670 N N . ALA A 1 85 ? 5.278 -6.868 3.223 1.00 81.56 85 ALA A N 1
ATOM 671 C CA . ALA A 1 85 ? 6.623 -7.426 3.170 1.00 81.56 85 ALA A CA 1
ATOM 672 C C . ALA A 1 85 ? 6.703 -8.647 2.241 1.00 81.56 85 ALA A C 1
ATOM 674 O O . ALA A 1 85 ? 7.597 -8.703 1.402 1.00 81.56 85 ALA A O 1
ATOM 675 N N . THR A 1 86 ? 5.771 -9.598 2.363 1.00 76.50 86 THR A N 1
ATOM 676 C CA . THR A 1 86 ? 5.735 -10.851 1.590 1.00 76.50 86 THR A CA 1
ATOM 677 C C . THR A 1 86 ? 5.423 -10.622 0.114 1.00 76.50 86 THR A C 1
ATOM 679 O O . THR A 1 86 ? 6.035 -11.262 -0.734 1.00 76.50 86 THR A O 1
ATOM 682 N N . PHE A 1 87 ? 4.523 -9.690 -0.207 1.00 67.62 87 PHE A N 1
ATOM 683 C CA . PHE A 1 87 ? 4.153 -9.351 -1.587 1.00 67.62 87 PHE A CA 1
ATOM 684 C C . PHE A 1 87 ? 5.018 -8.230 -2.183 1.00 67.62 87 PHE A C 1
ATOM 686 O O . PHE A 1 87 ? 4.588 -7.504 -3.076 1.00 67.62 87 PHE A O 1
ATOM 693 N N . ASN A 1 88 ? 6.252 -8.082 -1.702 1.00 68.88 88 ASN A N 1
ATOM 694 C CA . ASN A 1 88 ? 7.240 -7.227 -2.345 1.00 68.88 88 ASN A CA 1
ATOM 695 C C . ASN A 1 88 ? 7.788 -7.929 -3.601 1.00 68.88 88 ASN A C 1
ATOM 697 O O . ASN A 1 88 ? 8.123 -9.115 -3.535 1.00 68.88 88 ASN A O 1
ATOM 701 N N . GLU A 1 89 ? 7.938 -7.199 -4.714 1.00 63.03 89 GLU A N 1
ATOM 702 C CA . GLU A 1 89 ? 8.515 -7.698 -5.978 1.00 63.03 89 GLU A CA 1
ATOM 703 C C . GLU A 1 89 ? 9.804 -8.505 -5.761 1.00 63.03 89 GLU A C 1
ATOM 705 O O . GLU A 1 89 ? 10.033 -9.508 -6.430 1.00 63.03 89 GLU A O 1
ATOM 710 N N . ARG A 1 90 ? 10.640 -8.130 -4.781 1.00 63.19 90 ARG A N 1
ATOM 711 C CA . ARG A 1 90 ? 11.863 -8.887 -4.460 1.00 63.19 90 ARG A CA 1
ATOM 712 C C . ARG A 1 90 ? 11.596 -10.312 -3.983 1.00 63.19 90 ARG A C 1
ATOM 714 O O . ARG A 1 90 ? 12.350 -11.208 -4.344 1.00 63.19 90 ARG A O 1
ATOM 721 N N . ILE A 1 91 ? 10.574 -10.516 -3.156 1.00 63.69 91 ILE A N 1
ATOM 722 C CA . ILE A 1 91 ? 10.240 -11.840 -2.617 1.00 63.69 91 ILE A CA 1
ATOM 723 C C . ILE A 1 91 ? 9.502 -12.661 -3.672 1.00 63.69 91 ILE A C 1
ATOM 725 O O . ILE A 1 91 ? 9.794 -13.845 -3.809 1.00 63.69 91 ILE A O 1
ATOM 729 N N . GLY A 1 92 ? 8.628 -12.026 -4.460 1.00 62.72 92 GLY A N 1
ATOM 730 C CA . GLY A 1 92 ? 7.994 -12.653 -5.622 1.00 62.72 92 GLY A CA 1
ATOM 731 C C . GLY A 1 92 ? 9.030 -13.180 -6.616 1.00 62.72 92 GLY A C 1
ATOM 732 O O . GLY A 1 92 ? 9.039 -14.372 -6.911 1.00 62.72 92 GLY A O 1
ATOM 733 N N . ASN A 1 93 ? 9.979 -12.332 -7.022 1.00 63.25 93 ASN A N 1
ATOM 734 C CA . ASN A 1 93 ? 11.060 -12.724 -7.929 1.00 63.25 93 ASN A CA 1
ATOM 735 C C . ASN A 1 93 ? 11.967 -13.793 -7.319 1.00 63.25 93 ASN A C 1
ATOM 737 O O . ASN A 1 93 ? 12.373 -14.715 -8.016 1.00 63.25 93 ASN A O 1
ATOM 741 N N . TRP A 1 94 ? 12.269 -13.712 -6.020 1.00 65.50 94 TRP A N 1
ATOM 742 C CA . TRP A 1 94 ? 13.054 -14.747 -5.346 1.00 65.50 94 TRP A CA 1
ATOM 743 C C . TRP A 1 94 ? 12.336 -16.104 -5.343 1.00 65.50 94 TRP A C 1
ATOM 745 O O . TRP A 1 94 ? 12.960 -17.132 -5.604 1.00 65.50 94 TRP A O 1
ATOM 755 N N . LEU A 1 95 ? 11.022 -16.111 -5.101 1.00 67.25 95 LEU A N 1
ATOM 756 C CA . LEU A 1 95 ? 10.210 -17.323 -5.124 1.00 67.25 95 LEU A CA 1
ATOM 757 C C . LEU A 1 95 ? 10.112 -17.903 -6.542 1.00 67.25 95 LEU A C 1
ATOM 759 O O . LEU A 1 95 ? 10.326 -19.101 -6.712 1.00 67.25 95 LEU A O 1
ATOM 763 N N . ILE A 1 96 ? 9.863 -17.063 -7.552 1.00 65.12 96 ILE A N 1
ATOM 764 C CA . ILE A 1 96 ? 9.824 -17.464 -8.967 1.00 65.12 96 ILE A CA 1
ATOM 765 C C . ILE A 1 96 ? 11.172 -18.065 -9.371 1.00 65.12 96 ILE A C 1
ATOM 767 O O . ILE A 1 96 ? 11.207 -19.208 -9.813 1.00 65.12 96 ILE A O 1
ATOM 771 N N . GLN A 1 97 ? 12.285 -17.382 -9.092 1.00 65.38 97 GLN A N 1
ATOM 772 C CA . GLN A 1 97 ? 13.632 -17.890 -9.381 1.00 65.38 97 GLN A CA 1
ATOM 773 C C . GLN A 1 97 ? 13.959 -19.198 -8.646 1.00 65.38 97 GLN A C 1
ATOM 775 O O . GLN A 1 97 ? 14.780 -19.977 -9.122 1.00 65.38 97 GLN A O 1
ATOM 780 N N . SER A 1 98 ? 13.357 -19.454 -7.479 1.00 69.19 98 SER A N 1
ATOM 781 C CA . SER A 1 98 ? 13.553 -20.719 -6.755 1.00 69.19 98 SER A CA 1
ATOM 782 C C . SER A 1 98 ? 12.755 -21.892 -7.336 1.00 69.19 98 SER A C 1
ATOM 784 O O . SER A 1 98 ? 13.128 -23.045 -7.119 1.00 69.19 98 SER A O 1
ATOM 786 N N . ILE A 1 99 ? 11.660 -21.606 -8.050 1.00 67.44 99 ILE A N 1
ATOM 787 C CA . ILE A 1 99 ? 10.736 -22.604 -8.608 1.00 67.44 99 ILE A CA 1
ATOM 788 C C . ILE A 1 99 ? 11.003 -22.827 -10.099 1.00 67.44 99 ILE A C 1
ATOM 790 O O . ILE A 1 99 ? 10.762 -23.928 -10.601 1.00 67.44 99 ILE A O 1
ATOM 794 N N . GLU A 1 100 ? 11.526 -21.818 -10.800 1.00 60.97 100 GLU A N 1
ATOM 795 C CA . GLU A 1 100 ? 12.037 -21.956 -12.156 1.00 60.97 100 GLU A CA 1
ATOM 796 C C . GLU A 1 100 ? 13.121 -23.036 -12.177 1.00 60.97 100 GLU A C 1
ATOM 798 O O . GLU A 1 100 ? 14.273 -22.842 -11.787 1.00 60.97 100 GLU A O 1
ATOM 803 N N . HIS A 1 101 ? 12.729 -24.221 -12.647 1.00 51.19 101 HIS A N 1
ATOM 804 C CA . HIS A 1 101 ? 13.671 -25.215 -13.131 1.00 51.19 101 HIS A CA 1
ATOM 805 C C . HIS A 1 101 ? 14.600 -24.533 -14.139 1.00 51.19 101 HIS A C 1
ATOM 807 O O . HIS A 1 101 ? 14.102 -23.718 -14.921 1.00 51.19 101 HIS A O 1
ATOM 813 N N . PRO A 1 102 ? 15.907 -24.863 -14.169 1.00 53.28 102 PRO A N 1
ATOM 814 C CA . PRO A 1 102 ? 16.813 -24.337 -15.178 1.00 53.28 102 PRO A CA 1
ATOM 815 C C . PRO A 1 102 ? 16.235 -24.717 -16.534 1.00 53.28 102 PRO A C 1
ATOM 817 O O . PRO A 1 102 ? 16.298 -25.872 -16.956 1.00 53.28 102 PRO A O 1
ATOM 820 N N . GLY A 1 103 ? 15.560 -23.759 -17.164 1.00 50.53 103 GLY A N 1
ATOM 821 C CA . GLY A 1 103 ? 14.911 -24.009 -18.426 1.00 50.53 103 GLY A CA 1
ATOM 822 C C . GLY A 1 103 ? 16.008 -24.375 -19.398 1.00 50.53 103 GLY A C 1
ATOM 823 O O . GLY A 1 103 ? 17.000 -23.656 -19.500 1.00 50.53 103 GLY A O 1
ATOM 824 N N . THR A 1 104 ? 15.826 -25.518 -20.051 1.00 47.91 104 THR A N 1
ATOM 825 C CA . THR A 1 104 ? 16.630 -25.977 -21.180 1.00 47.91 104 THR A CA 1
ATOM 826 C C . THR A 1 104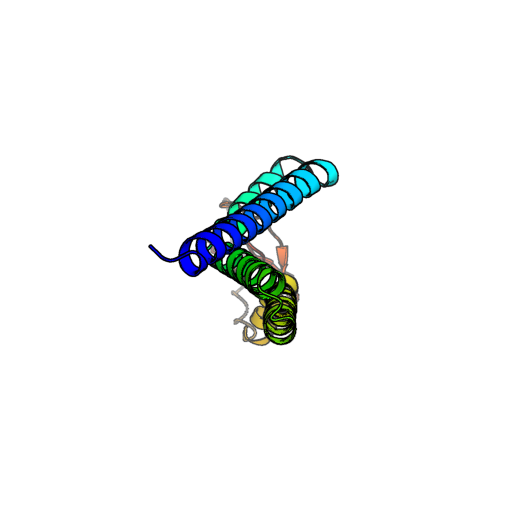 ? 17.108 -24.777 -21.978 1.00 47.91 104 THR A C 1
ATOM 828 O O . THR A 1 104 ? 16.278 -23.976 -22.425 1.00 47.91 104 THR A O 1
ATOM 831 N N . GLN A 1 105 ? 18.435 -24.636 -22.064 1.00 48.53 105 GLN A N 1
ATOM 832 C CA . GLN A 1 105 ? 19.100 -23.615 -22.860 1.00 48.53 105 GLN A CA 1
ATOM 833 C C . GLN A 1 105 ? 18.382 -23.559 -24.205 1.00 48.53 105 GLN A C 1
ATOM 835 O O . GLN A 1 105 ? 18.310 -24.565 -24.913 1.00 48.53 105 GLN A O 1
ATOM 840 N N . VAL A 1 106 ? 17.751 -22.421 -24.499 1.00 53.38 106 VAL A N 1
ATOM 841 C CA . VAL A 1 106 ? 17.244 -22.176 -25.846 1.00 53.38 106 VAL A CA 1
ATOM 842 C C . VAL A 1 106 ? 18.479 -22.278 -26.725 1.00 53.38 106 VAL A C 1
ATOM 844 O O . VAL A 1 106 ? 19.463 -21.596 -26.445 1.00 53.38 106 VAL A O 1
ATOM 847 N N . ALA A 1 107 ? 18.467 -23.211 -27.678 1.00 52.88 107 ALA A N 1
ATOM 848 C CA . ALA A 1 107 ? 19.586 -23.412 -28.584 1.00 52.88 107 ALA A CA 1
ATOM 849 C C . ALA A 1 107 ? 19.977 -22.047 -29.154 1.00 52.88 107 ALA A C 1
ATOM 851 O O . ALA A 1 107 ? 19.116 -21.352 -29.697 1.00 52.88 107 ALA A O 1
ATOM 852 N N . GLU A 1 108 ? 21.237 -21.649 -28.968 1.00 54.78 108 GLU A N 1
ATOM 853 C CA . GLU A 1 108 ? 21.787 -20.485 -29.653 1.00 54.78 108 GLU A CA 1
ATOM 854 C C . GLU A 1 108 ? 21.548 -20.709 -31.146 1.00 54.78 108 GLU A C 1
ATOM 856 O O . GLU A 1 108 ? 22.089 -21.631 -31.756 1.00 54.78 108 GLU A O 1
ATOM 861 N N . SER A 1 109 ? 20.625 -19.937 -31.709 1.00 55.03 109 SER A N 1
ATOM 862 C CA . SER A 1 109 ? 20.438 -19.884 -33.145 1.00 55.03 109 SER A CA 1
ATOM 863 C C . SER A 1 109 ? 21.474 -18.899 -33.663 1.00 55.03 109 SER A C 1
ATOM 865 O O . SER A 1 109 ? 21.442 -17.726 -33.299 1.00 55.03 109 SER A O 1
ATOM 867 N N . ASP A 1 110 ? 22.391 -19.382 -34.500 1.00 58.91 110 ASP A N 1
ATOM 868 C CA . ASP A 1 110 ? 23.374 -18.556 -35.215 1.00 58.91 110 ASP A CA 1
ATOM 869 C C . ASP A 1 110 ? 22.721 -17.629 -36.265 1.00 58.91 110 ASP A C 1
ATOM 871 O O . ASP A 1 110 ? 23.414 -16.861 -36.938 1.00 58.91 110 ASP A O 1
ATOM 875 N N . ASP A 1 111 ? 21.393 -17.677 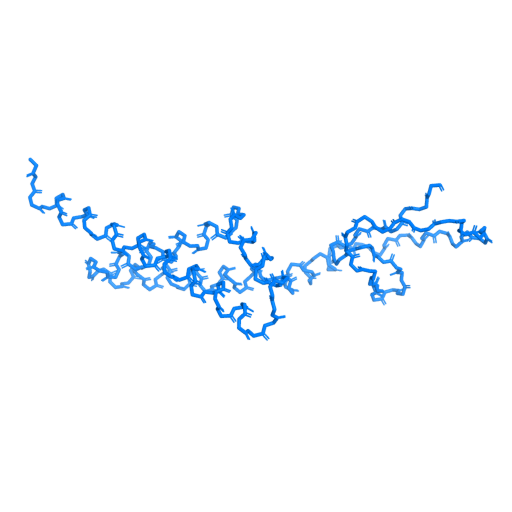-36.430 1.00 64.00 111 ASP A N 1
ATOM 876 C CA . ASP A 1 111 ? 20.697 -16.800 -37.360 1.00 64.00 111 ASP A CA 1
ATOM 877 C C . ASP A 1 111 ? 20.601 -15.372 -36.794 1.00 64.00 111 ASP A C 1
ATOM 879 O O . ASP A 1 111 ? 20.072 -15.155 -35.698 1.00 64.00 111 ASP A O 1
ATOM 883 N N . PRO A 1 112 ? 21.065 -14.351 -37.538 1.00 59.62 112 PRO A N 1
ATOM 884 C CA . PRO A 1 112 ? 21.004 -12.974 -37.077 1.00 59.62 112 PRO A CA 1
ATOM 885 C C . PRO A 1 112 ? 19.545 -12.532 -36.918 1.00 59.62 112 PRO A C 1
ATOM 887 O O . PRO A 1 112 ? 18.789 -12.449 -37.892 1.00 59.62 112 PRO A O 1
ATOM 890 N N . LEU A 1 113 ? 19.164 -12.192 -35.684 1.00 59.00 113 LEU A N 1
ATOM 891 C CA . LEU A 1 113 ? 17.879 -11.570 -35.361 1.00 59.00 113 LEU A CA 1
ATOM 892 C C . LEU A 1 113 ? 17.691 -10.308 -36.218 1.00 59.00 113 LEU A C 1
ATOM 894 O O . LEU A 1 113 ? 18.428 -9.331 -36.085 1.00 59.00 113 LEU A O 1
ATOM 898 N N . ARG A 1 114 ? 16.695 -10.320 -37.111 1.00 60.81 114 ARG A N 1
ATOM 899 C CA . ARG A 1 114 ? 16.419 -9.196 -38.027 1.00 60.81 114 ARG A CA 1
ATOM 900 C C . ARG A 1 114 ? 15.719 -8.021 -37.348 1.00 60.81 114 ARG A C 1
ATOM 902 O O . ARG A 1 114 ? 15.823 -6.897 -37.830 1.00 60.81 114 ARG A O 1
ATOM 909 N N . ALA A 1 115 ? 15.003 -8.273 -36.255 1.00 57.03 115 ALA A N 1
ATOM 910 C CA . ALA A 1 115 ? 14.348 -7.252 -35.451 1.00 57.03 115 ALA A CA 1
ATOM 911 C C . ALA A 1 115 ? 14.096 -7.769 -34.029 1.00 57.03 115 ALA A C 1
ATOM 913 O O . ALA A 1 115 ? 13.792 -8.943 -33.836 1.00 57.03 115 ALA A O 1
ATOM 914 N N . VAL A 1 116 ? 14.178 -6.868 -33.049 1.00 62.38 116 VAL A N 1
ATOM 915 C CA . VAL A 1 116 ? 13.759 -7.113 -31.665 1.00 62.38 116 VAL A CA 1
ATOM 916 C C . VAL A 1 116 ? 12.633 -6.135 -31.358 1.00 62.38 116 VAL A C 1
ATOM 918 O O . VAL A 1 116 ? 12.838 -4.921 -31.401 1.00 62.38 116 VAL A O 1
ATOM 921 N N . LEU A 1 117 ? 11.438 -6.653 -31.076 1.00 54.59 117 LEU A N 1
ATOM 922 C CA . LEU A 1 117 ? 10.303 -5.849 -30.632 1.00 54.59 117 LEU A CA 1
ATOM 923 C C . LEU A 1 117 ? 10.177 -5.976 -29.114 1.00 54.59 117 LEU A C 1
ATOM 925 O O . LEU A 1 117 ? 9.844 -7.041 -28.603 1.00 54.59 117 LEU A O 1
ATOM 929 N N . VAL A 1 118 ? 10.432 -4.883 -28.397 1.00 58.50 118 VAL A N 1
ATOM 930 C CA . VAL A 1 118 ? 10.265 -4.839 -26.942 1.00 58.50 118 VAL A CA 1
ATOM 931 C C . VAL A 1 118 ? 8.870 -4.308 -26.623 1.00 58.50 118 VAL A C 1
ATOM 933 O O . VAL A 1 118 ? 8.620 -3.103 -26.689 1.00 58.50 118 VAL A O 1
ATOM 936 N N . LEU A 1 119 ? 7.942 -5.210 -26.296 1.00 51.97 119 LEU A N 1
ATOM 937 C CA . LEU A 1 119 ? 6.578 -4.870 -25.888 1.00 51.97 119 LEU A CA 1
ATOM 938 C C . LEU A 1 119 ? 6.553 -4.487 -24.400 1.00 51.97 119 LEU A C 1
ATOM 940 O O . LEU A 1 119 ? 6.072 -5.241 -23.575 1.00 51.97 119 LEU A O 1
ATOM 944 N N . GLY A 1 120 ? 7.083 -3.306 -24.068 1.00 49.28 120 GLY A N 1
ATOM 945 C CA . GLY A 1 120 ? 6.918 -2.677 -22.750 1.00 49.28 120 GLY A CA 1
ATOM 946 C C . GLY A 1 120 ? 7.541 -3.437 -21.569 1.00 49.28 120 GLY A C 1
ATOM 947 O O . GLY A 1 120 ? 6.935 -4.316 -20.978 1.00 49.28 120 GLY A O 1
ATOM 948 N N . GLY A 1 121 ? 8.730 -3.005 -21.156 1.00 61.78 121 GLY A N 1
ATOM 949 C CA . GLY A 1 121 ? 9.542 -3.663 -20.132 1.00 61.78 121 GLY A CA 1
ATOM 950 C C . GLY A 1 121 ? 11.010 -3.508 -20.514 1.00 61.78 121 GLY A C 1
ATOM 951 O O . GLY A 1 121 ? 11.335 -3.467 -21.697 1.00 61.78 121 GLY A O 1
ATOM 952 N N . GLY A 1 122 ? 11.897 -3.292 -19.543 1.00 53.19 122 GLY A N 1
ATOM 953 C CA . GLY A 1 122 ? 13.335 -3.251 -19.827 1.00 53.19 122 GLY A CA 1
ATOM 954 C C . GLY A 1 122 ? 13.854 -4.663 -20.085 1.00 53.19 122 GLY A C 1
ATOM 955 O O . GLY A 1 122 ? 13.402 -5.595 -19.430 1.00 53.19 122 GLY A O 1
ATOM 956 N N . ALA A 1 123 ? 14.816 -4.820 -20.994 1.00 55.66 123 ALA A N 1
ATOM 957 C CA . ALA A 1 123 ? 15.522 -6.087 -21.132 1.00 55.66 123 ALA A CA 1
ATOM 958 C C . ALA A 1 123 ? 16.468 -6.277 -19.934 1.00 55.66 123 ALA A C 1
ATOM 960 O O . ALA A 1 123 ? 17.292 -5.402 -19.649 1.00 55.66 123 ALA A O 1
ATOM 961 N N . PHE A 1 124 ? 16.355 -7.402 -19.232 1.00 55.00 124 PHE A N 1
ATOM 962 C CA . PHE A 1 124 ? 17.233 -7.762 -18.117 1.00 55.00 124 PHE A CA 1
ATOM 963 C C . PHE A 1 124 ? 17.971 -9.061 -18.433 1.00 55.00 124 PHE A C 1
ATOM 965 O O . PHE A 1 124 ? 17.452 -9.932 -19.120 1.00 55.00 124 PHE A O 1
ATOM 972 N N . LEU A 1 125 ? 19.199 -9.195 -17.938 1.00 55.44 125 LEU A N 1
ATOM 973 C CA . LEU A 1 125 ? 19.913 -10.469 -17.962 1.00 55.44 125 LEU A CA 1
ATOM 974 C C . LEU A 1 125 ? 19.531 -11.255 -16.706 1.00 55.44 125 LEU A C 1
ATOM 976 O O . LEU A 1 125 ? 19.687 -10.744 -15.592 1.00 55.44 125 LEU A O 1
ATOM 980 N N . ASN A 1 126 ? 19.062 -12.491 -16.870 1.00 57.62 126 ASN A N 1
ATOM 981 C CA . ASN A 1 126 ? 18.898 -13.413 -15.746 1.00 57.62 126 ASN A CA 1
ATOM 982 C C . ASN A 1 126 ? 20.282 -13.847 -15.219 1.00 57.62 126 ASN A C 1
ATOM 984 O O . ASN A 1 126 ? 21.316 -13.673 -15.868 1.00 57.62 126 ASN A O 1
ATOM 988 N N . ARG A 1 127 ? 20.313 -14.485 -14.049 1.00 53.94 127 ARG A N 1
ATOM 989 C CA . ARG A 1 127 ? 21.474 -15.123 -13.414 1.00 53.94 127 ARG A CA 1
ATOM 990 C C . ARG A 1 127 ? 22.213 -16.115 -14.326 1.00 53.94 127 ARG A C 1
ATOM 992 O O . ARG A 1 127 ? 23.373 -16.415 -14.066 1.00 53.94 127 ARG A O 1
ATOM 999 N N . LEU A 1 128 ? 21.549 -16.608 -15.372 1.00 56.00 128 LEU A N 1
ATOM 1000 C CA . LEU A 1 128 ? 22.093 -17.514 -16.387 1.00 56.00 128 LEU A CA 1
ATOM 1001 C C . LEU A 1 128 ? 22.626 -16.798 -17.644 1.00 56.00 128 LEU A C 1
ATOM 1003 O O . LEU A 1 128 ? 23.046 -17.466 -18.581 1.00 56.00 128 LEU A O 1
ATOM 1007 N N . GLY A 1 129 ? 22.611 -15.461 -17.688 1.00 55.78 129 GLY A N 1
ATOM 1008 C CA . GLY A 1 129 ? 23.074 -14.677 -18.839 1.00 55.78 129 GLY A CA 1
ATOM 1009 C C . GLY A 1 129 ? 22.093 -14.625 -20.017 1.00 55.78 129 GLY A C 1
ATOM 1010 O O . GLY A 1 129 ? 22.404 -14.018 -21.036 1.00 55.78 129 GLY A O 1
ATOM 1011 N N . SER A 1 130 ? 20.905 -15.220 -19.885 1.00 56.19 130 SER A N 1
ATOM 1012 C CA . SER A 1 130 ? 19.831 -15.137 -20.877 1.00 56.19 130 SER A CA 1
ATOM 1013 C C . SER A 1 130 ? 19.087 -13.804 -20.779 1.00 56.19 130 SER A C 1
ATOM 1015 O O . SER A 1 130 ? 18.771 -13.348 -19.677 1.00 56.19 130 SER A O 1
ATOM 1017 N N . GLY A 1 131 ? 18.800 -13.185 -21.927 1.00 58.50 131 GLY A N 1
ATOM 1018 C CA . GLY A 1 131 ? 17.990 -11.969 -22.007 1.00 58.50 131 GLY A CA 1
ATOM 1019 C C . GLY A 1 131 ? 16.506 -12.253 -21.760 1.00 58.50 131 GLY A C 1
ATOM 1020 O O . GLY A 1 131 ? 15.919 -13.124 -22.402 1.00 58.50 131 GLY A O 1
ATOM 1021 N N . GLU A 1 132 ? 15.9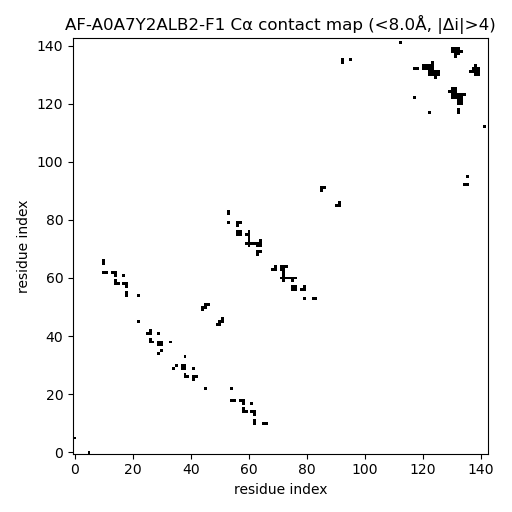05 -11.498 -20.849 1.00 61.97 132 GLU A N 1
ATOM 1022 C CA . GLU A 1 132 ? 14.490 -11.553 -20.485 1.00 61.97 132 GLU A CA 1
ATOM 1023 C C . GLU A 1 132 ? 13.828 -10.204 -20.756 1.00 61.97 132 GLU A C 1
ATOM 1025 O O . GLU A 1 132 ? 14.430 -9.143 -20.569 1.00 61.97 132 GLU A O 1
ATOM 1030 N N . LEU A 1 133 ? 12.585 -10.254 -21.225 1.00 56.88 133 LEU A N 1
ATOM 1031 C CA . LEU A 1 133 ? 11.782 -9.096 -21.621 1.00 56.88 133 LEU A CA 1
ATOM 1032 C C . LEU A 1 133 ? 11.178 -8.370 -20.408 1.00 56.88 133 LEU A C 1
ATOM 1034 O O . LEU A 1 133 ? 10.847 -7.187 -20.490 1.00 56.88 133 LEU A O 1
ATOM 1038 N N . ASN A 1 134 ? 11.069 -9.069 -19.275 1.00 58.03 134 ASN A N 1
ATOM 1039 C CA . ASN A 1 134 ? 10.589 -8.535 -18.008 1.00 58.03 134 ASN A CA 1
ATOM 1040 C C . ASN A 1 134 ? 11.143 -9.362 -16.828 1.00 58.03 134 ASN A C 1
ATOM 1042 O O . ASN A 1 134 ? 11.576 -10.497 -17.008 1.00 58.03 134 ASN A O 1
ATOM 1046 N N . ARG A 1 135 ? 11.111 -8.811 -15.606 1.00 56.94 135 ARG A N 1
ATOM 1047 C CA . ARG A 1 135 ? 11.601 -9.470 -14.374 1.00 56.94 135 ARG A CA 1
ATOM 1048 C C . ARG A 1 135 ? 10.790 -10.699 -13.949 1.00 56.94 135 ARG A C 1
ATOM 1050 O O . ARG A 1 135 ? 11.241 -11.434 -13.078 1.00 56.94 135 ARG A O 1
ATOM 1057 N N . ASP A 1 136 ? 9.632 -10.901 -14.569 1.00 55.22 136 ASP A N 1
ATOM 1058 C CA . ASP A 1 136 ? 8.715 -12.013 -14.324 1.00 55.22 136 ASP A CA 1
ATOM 1059 C C . ASP A 1 136 ? 9.055 -13.269 -15.162 1.00 55.22 136 ASP A C 1
ATOM 1061 O O . ASP A 1 136 ? 8.216 -14.155 -15.306 1.00 55.22 136 ASP A O 1
ATOM 1065 N N . GLY A 1 137 ? 10.262 -13.346 -15.745 1.00 49.09 137 GLY A N 1
ATOM 1066 C CA . GLY A 1 137 ? 10.727 -14.517 -16.504 1.00 49.09 137 GLY A CA 1
ATOM 1067 C C . GLY A 1 137 ? 10.175 -14.606 -17.932 1.00 49.09 137 GLY A C 1
ATOM 1068 O O . GLY A 1 137 ? 10.213 -15.668 -18.562 1.00 49.09 137 GLY A O 1
ATOM 1069 N N . GLU A 1 138 ? 9.647 -13.503 -18.474 1.00 53.38 138 GLU A N 1
ATOM 1070 C CA . GLU A 1 138 ? 9.130 -13.482 -19.842 1.00 53.38 138 GLU A CA 1
ATOM 1071 C C . GLU A 1 138 ? 10.293 -13.566 -20.839 1.00 53.38 138 GLU A C 1
ATOM 1073 O O . GLU A 1 138 ? 11.154 -12.685 -20.927 1.00 53.38 138 GLU A O 1
ATOM 1078 N N . ARG A 1 139 ? 10.348 -14.683 -21.566 1.00 55.53 139 ARG A N 1
ATOM 1079 C CA . ARG A 1 139 ? 11.441 -14.994 -22.490 1.00 55.53 139 ARG A CA 1
ATOM 1080 C C . ARG A 1 139 ? 11.312 -14.169 -23.760 1.00 55.53 139 ARG A C 1
ATOM 1082 O O . ARG A 1 139 ? 10.219 -14.013 -24.300 1.00 55.53 139 ARG A O 1
ATOM 1089 N N . VAL A 1 140 ? 12.448 -13.722 -24.290 1.00 55.84 140 VAL A N 1
ATOM 1090 C CA . VAL A 1 140 ? 12.514 -13.186 -25.652 1.00 55.84 140 VAL A CA 1
ATOM 1091 C C . VAL A 1 140 ? 12.240 -14.327 -26.626 1.00 55.84 140 VAL A C 1
ATOM 1093 O O . VAL A 1 140 ? 13.108 -15.151 -26.897 1.00 55.84 140 VAL A O 1
ATOM 1096 N N . LEU A 1 141 ? 11.001 -14.409 -27.105 1.00 48.75 141 LEU A N 1
ATOM 1097 C CA . LEU A 1 141 ? 10.624 -15.313 -28.182 1.00 48.75 141 LEU A CA 1
ATOM 1098 C C . LEU A 1 141 ? 11.039 -14.670 -29.507 1.00 48.75 141 LEU A C 1
ATOM 1100 O O . LEU A 1 141 ? 10.538 -13.605 -29.871 1.00 48.75 141 LEU A O 1
ATOM 1104 N N . SER A 1 142 ? 11.968 -15.311 -30.213 1.00 49.53 142 SER A N 1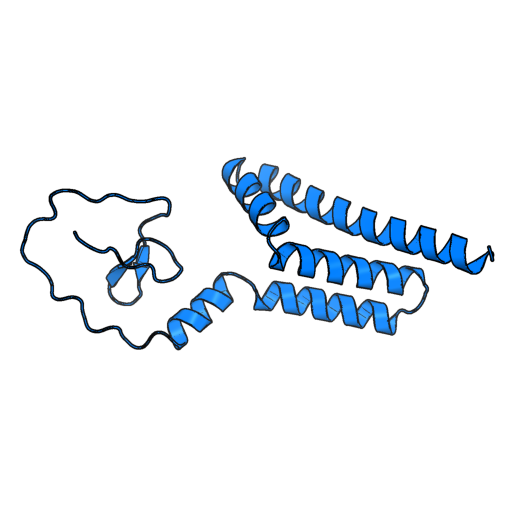
ATOM 1105 C CA . SER A 1 142 ? 12.193 -15.041 -31.628 1.00 49.53 142 SER A CA 1
ATOM 1106 C C . SER A 1 142 ? 11.028 -15.623 -32.435 1.00 49.53 142 SER A C 1
ATOM 1108 O O . SER A 1 142 ? 10.566 -16.733 -32.161 1.00 49.53 142 SER A O 1
ATOM 1110 N N . ALA A 1 143 ? 10.535 -14.854 -33.403 1.00 50.00 143 ALA A N 1
ATOM 1111 C CA . ALA A 1 143 ? 9.584 -15.292 -34.421 1.00 50.00 143 ALA A CA 1
ATOM 1112 C C . ALA A 1 143 ? 10.259 -15.260 -35.793 1.00 50.00 143 ALA A C 1
ATOM 1114 O O . ALA A 1 143 ? 11.123 -14.371 -35.992 1.00 50.00 143 ALA A O 1
#

pLDDT: mean 75.31, std 15.56, range [47.91, 94.75]

Mean predicted aligned error: 12.95 Å

Sequence (143 aa):
MTDSEVSARRHCLYSVLASGILAVSIVIATFIWEDAFWASKAITVLVMPTGLVWLFLFSCGVGFSLRRNRPLGWLFFVVWILFGATFNERIGNWLIQSIEHPGTQVAESDDPLRAVLVLGGGAFLNRLGSGELNRDGERVLSA

Radius of gyration: 22.03 Å; Cα contacts (8 Å, |Δi|>4): 104; chains: 1; bounding box: 55×40×60 Å

Secondary structure (DSSP, 8-state):
--HHHHHHHHHHHHHHHHHHHHHHHHHHHHHHHH-HHHHHHHHHHHHSHHHHHHHHHHHHHHHHHHTT-HHHHHHHHHHHHHHHHHTSHHHHHHHHHHHS----------S--S-----SS--EE-TTS-EESSTT--B----